Protein AF-A0A951FE82-F1 (afdb_monomer_lite)

Foldseek 3Di:
DFDDPVRLVVLQVVVCVVCVQWDWDWDDDPNGIWIWIARPVVRDIDTDRDPVVVVVVVVVVVVPDPPPPDD

pLDDT: mean 85.92, std 13.59, range [42.28, 96.06]

Radius of gyration: 13.1 Å; chains: 1; bounding box: 35×22×36 Å

Structure (mmCIF, N/CA/C/O backbone):
data_AF-A0A951FE82-F1
#
_entry.id   AF-A0A951FE82-F1
#
loop_
_atom_site.group_PDB
_atom_site.id
_atom_site.type_symbol
_atom_site.label_atom_id
_atom_site.label_alt_id
_atom_site.label_comp_id
_atom_site.label_asym_id
_atom_site.label_entity_id
_atom_site.label_seq_id
_atom_site.pdbx_PDB_ins_code
_atom_site.Cartn_x
_atom_site.Cartn_y
_atom_site.Cartn_z
_atom_site.occupancy
_atom_site.B_iso_or_equiv
_atom_site.auth_seq_id
_atom_site.auth_comp_id
_atom_site.auth_asym_id
_atom_site.auth_atom_id
_atom_site.pdbx_PDB_model_num
ATOM 1 N N . MET A 1 1 ? 11.065 6.532 -9.292 1.00 79.62 1 MET A N 1
ATOM 2 C CA . MET A 1 1 ? 10.981 5.388 -10.227 1.00 79.62 1 MET A CA 1
ATOM 3 C C . MET A 1 1 ? 9.855 4.497 -9.753 1.00 79.62 1 MET A C 1
ATOM 5 O O . MET A 1 1 ? 9.701 4.380 -8.541 1.00 79.62 1 MET A O 1
ATOM 9 N N . ALA A 1 2 ? 9.060 3.953 -10.672 1.00 87.25 2 ALA A N 1
ATOM 10 C CA . ALA A 1 2 ? 8.022 2.997 -10.314 1.00 87.25 2 ALA A CA 1
ATOM 11 C C . ALA A 1 2 ? 8.652 1.692 -9.813 1.00 87.25 2 ALA A C 1
ATOM 13 O O . ALA A 1 2 ? 9.738 1.316 -10.259 1.00 87.25 2 ALA A O 1
ATOM 14 N N . MET A 1 3 ? 7.986 1.040 -8.866 1.00 92.56 3 MET A N 1
ATOM 15 C CA . MET A 1 3 ? 8.385 -0.276 -8.377 1.00 92.56 3 MET A CA 1
ATOM 16 C C . MET A 1 3 ? 8.083 -1.348 -9.424 1.00 92.56 3 MET A C 1
ATOM 18 O O . MET A 1 3 ? 7.067 -1.291 -10.120 1.00 92.56 3 MET A O 1
ATOM 22 N N . ASN A 1 4 ? 8.923 -2.378 -9.480 1.00 94.19 4 ASN A N 1
ATOM 23 C CA . ASN A 1 4 ? 8.547 -3.645 -10.102 1.00 94.19 4 ASN A CA 1
ATOM 24 C C . ASN A 1 4 ? 7.688 -4.511 -9.149 1.00 94.19 4 ASN A C 1
ATOM 26 O O . ASN A 1 4 ? 7.451 -4.153 -7.994 1.00 94.19 4 ASN A O 1
ATOM 30 N N . HIS A 1 5 ? 7.228 -5.674 -9.622 1.00 94.38 5 HIS A N 1
ATOM 31 C CA . HIS A 1 5 ? 6.371 -6.587 -8.854 1.00 94.38 5 HIS A CA 1
ATOM 32 C C . HIS A 1 5 ? 6.966 -7.009 -7.502 1.00 94.38 5 HIS A C 1
ATOM 34 O O . HIS A 1 5 ? 6.284 -6.987 -6.471 1.00 94.38 5 HIS A O 1
ATOM 40 N N . ASP A 1 6 ? 8.241 -7.401 -7.498 1.00 95.19 6 ASP A N 1
ATOM 41 C CA . ASP A 1 6 ? 8.914 -7.908 -6.304 1.00 95.19 6 ASP A CA 1
ATOM 42 C C . ASP A 1 6 ? 9.1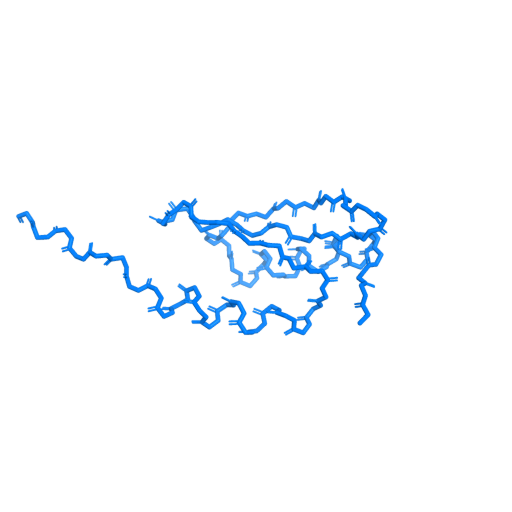74 -6.781 -5.305 1.00 95.19 6 ASP A C 1
ATOM 44 O O . ASP A 1 6 ? 9.005 -6.967 -4.097 1.00 95.19 6 ASP A O 1
ATOM 48 N N . GLU A 1 7 ? 9.534 -5.597 -5.802 1.00 94.62 7 GLU A N 1
ATOM 49 C CA . GLU A 1 7 ? 9.671 -4.385 -4.996 1.00 94.62 7 GLU A CA 1
ATOM 50 C C . GLU A 1 7 ? 8.339 -3.995 -4.356 1.00 94.62 7 GLU A C 1
ATOM 52 O O . GLU A 1 7 ? 8.287 -3.834 -3.138 1.00 94.62 7 GLU A O 1
ATOM 57 N N . ALA A 1 8 ? 7.250 -3.939 -5.129 1.00 95.12 8 ALA A N 1
ATOM 58 C CA . ALA A 1 8 ? 5.918 -3.624 -4.617 1.00 95.12 8 ALA A CA 1
ATOM 59 C C . ALA A 1 8 ? 5.446 -4.654 -3.577 1.00 95.12 8 ALA A C 1
ATOM 61 O O . ALA A 1 8 ? 4.883 -4.290 -2.542 1.00 95.12 8 ALA A O 1
ATOM 62 N N . THR A 1 9 ? 5.726 -5.942 -3.796 1.00 96.00 9 THR A N 1
ATOM 63 C CA . THR A 1 9 ? 5.381 -7.015 -2.850 1.00 96.00 9 THR A CA 1
ATOM 64 C C . THR A 1 9 ? 6.171 -6.906 -1.546 1.00 96.00 9 THR A C 1
ATOM 66 O O . THR A 1 9 ? 5.585 -6.986 -0.460 1.00 96.00 9 THR A O 1
ATOM 69 N N . ARG A 1 10 ? 7.491 -6.693 -1.622 1.00 95.31 10 ARG A N 1
ATOM 70 C CA . ARG A 1 10 ? 8.342 -6.483 -0.436 1.00 95.31 10 ARG A CA 1
ATOM 71 C C . ARG A 1 10 ? 7.931 -5.224 0.315 1.00 95.31 10 ARG A C 1
ATOM 73 O O . ARG A 1 10 ? 7.811 -5.254 1.539 1.00 95.31 10 ARG A O 1
ATOM 80 N N . PHE A 1 11 ? 7.651 -4.153 -0.420 1.00 94.75 11 PHE A N 1
ATOM 81 C CA . PHE A 1 11 ? 7.217 -2.888 0.145 1.00 94.75 11 PHE A CA 1
ATOM 82 C C . PHE A 1 11 ? 5.876 -3.027 0.871 1.00 94.75 11 PHE A C 1
ATOM 84 O O . PHE A 1 11 ? 5.784 -2.660 2.041 1.00 94.75 11 PHE A O 1
ATOM 91 N N . LYS A 1 12 ? 4.877 -3.679 0.251 1.00 95.31 12 LYS A N 1
ATOM 92 C CA . LYS A 1 12 ? 3.609 -4.050 0.906 1.00 95.31 12 LYS A CA 1
ATOM 93 C C . LYS A 1 12 ? 3.853 -4.780 2.227 1.00 95.31 12 LYS A C 1
ATOM 95 O O . LYS A 1 12 ? 3.238 -4.439 3.233 1.00 95.31 12 LYS A O 1
ATOM 100 N N . GLN A 1 13 ? 4.712 -5.800 2.235 1.00 96.06 13 GLN A N 1
ATOM 101 C CA . GLN A 1 13 ? 4.983 -6.581 3.447 1.00 96.06 13 GLN A CA 1
ATOM 102 C C . GLN A 1 13 ? 5.623 -5.736 4.551 1.00 96.06 13 GLN A C 1
ATOM 104 O O . GLN A 1 13 ? 5.290 -5.923 5.721 1.00 96.06 13 GLN A O 1
ATOM 109 N N . GLN A 1 14 ? 6.518 -4.814 4.193 1.00 95.38 14 GLN A N 1
ATOM 110 C CA . GLN A 1 14 ? 7.137 -3.892 5.137 1.00 95.38 14 GLN A CA 1
ATOM 111 C C . GLN A 1 14 ? 6.089 -2.973 5.777 1.00 95.38 14 GLN A C 1
ATOM 113 O O . GLN A 1 14 ? 5.908 -3.005 6.995 1.00 95.38 14 GLN A O 1
ATOM 118 N N . ILE A 1 15 ? 5.343 -2.215 4.970 1.00 93.50 15 ILE A N 1
ATOM 119 C CA . ILE A 1 15 ? 4.374 -1.243 5.497 1.00 93.50 15 ILE A CA 1
ATOM 120 C C . ILE A 1 15 ? 3.193 -1.919 6.205 1.00 93.50 15 ILE A C 1
ATOM 122 O O . ILE A 1 15 ? 2.647 -1.359 7.151 1.00 93.50 15 ILE A O 1
ATOM 126 N N . ALA A 1 16 ? 2.834 -3.150 5.825 1.00 94.12 16 ALA A N 1
ATOM 127 C CA . ALA A 1 16 ? 1.823 -3.933 6.533 1.00 94.12 16 ALA A CA 1
ATOM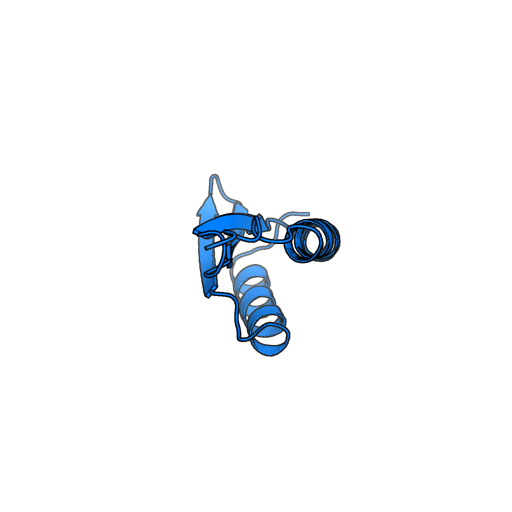 128 C C . ALA A 1 16 ? 2.273 -4.363 7.936 1.00 94.12 16 ALA A C 1
ATOM 130 O O . ALA A 1 16 ? 1.444 -4.459 8.841 1.00 94.12 16 ALA A O 1
ATOM 131 N N . ARG A 1 17 ? 3.577 -4.595 8.140 1.00 95.19 17 ARG A N 1
ATOM 132 C CA . ARG A 1 17 ? 4.141 -4.857 9.475 1.00 95.19 17 ARG A CA 1
ATOM 133 C C . ARG A 1 17 ? 4.179 -3.593 10.327 1.00 95.19 17 ARG A C 1
ATOM 135 O O . ARG A 1 17 ? 3.887 -3.664 11.516 1.00 95.19 17 ARG A O 1
ATOM 142 N N . GLU A 1 18 ? 4.518 -2.455 9.726 1.00 93.00 18 GLU A N 1
ATOM 143 C CA . GLU A 1 18 ? 4.569 -1.153 10.406 1.00 93.00 18 GLU A CA 1
ATOM 144 C C . GLU A 1 18 ? 3.160 -0.625 10.747 1.00 93.00 18 GLU A C 1
ATOM 146 O O . GLU A 1 18 ? 2.943 -0.045 11.812 1.00 93.00 18 GLU A O 1
ATOM 151 N N . HIS A 1 19 ? 2.174 -0.880 9.881 1.00 91.06 19 HIS A N 1
ATOM 152 C CA . HIS A 1 19 ? 0.804 -0.377 9.998 1.00 91.06 19 HIS A CA 1
ATOM 153 C C . HIS A 1 19 ? -0.241 -1.501 9.889 1.00 91.06 19 HIS A C 1
ATOM 155 O O . HIS A 1 19 ? -1.046 -1.519 8.955 1.00 91.06 19 HIS A O 1
ATOM 161 N N . PRO A 1 20 ? -0.328 -2.401 10.885 1.00 91.94 20 PRO A N 1
ATOM 162 C CA . PRO A 1 20 ? -1.189 -3.590 10.831 1.00 91.94 20 PRO A CA 1
ATOM 163 C C . PRO A 1 20 ? -2.695 -3.285 10.837 1.00 91.94 20 PRO A C 1
ATOM 165 O O . PRO A 1 20 ? -3.513 -4.179 10.649 1.00 91.94 20 PRO A O 1
ATOM 168 N N . LYS A 1 21 ? -3.083 -2.029 11.091 1.00 90.06 21 LYS A N 1
ATOM 169 C CA . LYS A 1 21 ? -4.483 -1.577 11.063 1.00 90.06 21 LYS A CA 1
ATOM 170 C C . LYS A 1 21 ? -4.960 -1.184 9.665 1.00 90.06 21 LYS A C 1
A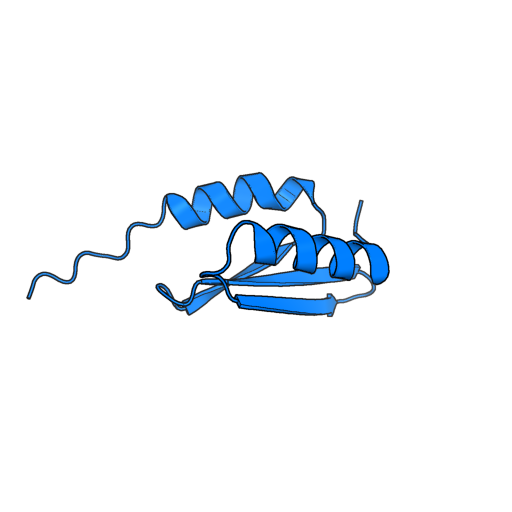TOM 172 O O . LYS A 1 21 ? -6.147 -0.931 9.500 1.00 90.06 21 LYS A O 1
ATOM 177 N N . LEU A 1 22 ? -4.056 -1.065 8.697 1.00 91.25 22 LEU A N 1
ATOM 178 C CA . LEU A 1 22 ? -4.385 -0.746 7.313 1.00 91.25 22 LEU A CA 1
ATOM 179 C C . LEU A 1 22 ? -4.506 -2.033 6.500 1.00 91.25 22 LEU A C 1
ATOM 181 O O . LEU A 1 22 ? -3.925 -3.062 6.843 1.00 91.25 22 LEU A O 1
ATOM 185 N N . THR A 1 23 ? -5.274 -1.973 5.418 1.00 93.81 23 THR A N 1
ATOM 186 C CA . THR A 1 23 ? -5.377 -3.079 4.458 1.00 93.81 23 THR A CA 1
ATOM 187 C C . THR A 1 23 ? -4.553 -2.753 3.221 1.00 93.81 23 THR A C 1
ATOM 189 O O . THR A 1 23 ? -4.526 -1.604 2.784 1.00 93.81 23 THR A O 1
ATOM 192 N N . PHE A 1 24 ? -3.886 -3.762 2.660 1.00 94.44 24 PHE A N 1
ATOM 193 C CA . PHE A 1 24 ? -2.948 -3.584 1.556 1.00 94.44 24 PHE A CA 1
ATOM 194 C C . PHE A 1 24 ? -3.183 -4.594 0.434 1.00 94.44 24 PHE A C 1
ATOM 196 O O . PHE A 1 24 ? -3.236 -5.805 0.673 1.00 94.44 24 PHE A O 1
ATOM 203 N N . ASP A 1 25 ? -3.213 -4.105 -0.799 1.00 95.00 25 ASP A N 1
ATOM 204 C CA . ASP A 1 25 ? -3.275 -4.899 -2.027 1.00 95.00 25 ASP A CA 1
ATOM 205 C C . ASP A 1 25 ? -2.135 -4.485 -2.975 1.00 95.00 25 ASP A C 1
ATOM 207 O O . ASP A 1 25 ? -1.563 -3.408 -2.826 1.00 95.00 25 ASP A O 1
ATOM 211 N N . VAL A 1 26 ? -1.759 -5.346 -3.915 1.00 95.31 26 VAL A N 1
ATOM 212 C CA . VAL A 1 26 ? -0.752 -5.050 -4.950 1.00 95.31 26 VAL A CA 1
ATOM 213 C C . VAL A 1 26 ? -1.392 -5.320 -6.300 1.00 95.31 26 VAL A C 1
ATOM 215 O O . VAL A 1 26 ? -1.936 -6.400 -6.519 1.00 95.31 26 VAL A O 1
ATOM 218 N N . ARG A 1 27 ? -1.341 -4.338 -7.201 1.00 95.44 27 ARG A N 1
ATOM 219 C CA . ARG A 1 27 ? -1.911 -4.447 -8.548 1.00 95.44 27 ARG A CA 1
ATOM 220 C C . ARG A 1 27 ? -1.010 -3.786 -9.572 1.00 95.44 27 ARG A C 1
ATOM 222 O O . ARG A 1 27 ? -0.396 -2.762 -9.293 1.00 95.44 27 ARG A O 1
ATOM 229 N N . GLU A 1 28 ? -0.979 -4.357 -10.764 1.00 94.44 28 GLU A N 1
ATOM 230 C CA . GLU A 1 28 ? -0.362 -3.728 -11.923 1.00 94.44 28 GLU A CA 1
ATOM 231 C C . GLU A 1 28 ? -1.352 -2.747 -12.560 1.00 94.44 28 GLU A C 1
ATOM 233 O O . GLU A 1 28 ? -2.515 -3.085 -12.804 1.00 94.44 28 GLU A O 1
ATOM 238 N N . TYR A 1 29 ? -0.894 -1.527 -12.830 1.00 89.62 29 TYR A N 1
ATOM 239 C CA . TYR A 1 29 ? -1.657 -0.523 -13.555 1.00 89.62 29 TYR A CA 1
ATOM 240 C C . TYR A 1 29 ? -0.773 0.103 -14.630 1.00 89.62 29 TYR A C 1
ATOM 242 O O . TYR A 1 29 ? 0.222 0.745 -14.322 1.00 89.62 29 TYR A O 1
ATOM 250 N N . GLN A 1 30 ? -1.134 -0.098 -15.901 1.00 86.50 30 GLN A N 1
ATOM 251 C CA . GLN A 1 30 ? -0.411 0.448 -17.062 1.00 86.50 30 GLN A CA 1
ATOM 252 C C . GLN A 1 30 ? 1.095 0.105 -17.104 1.00 86.50 30 GLN A C 1
ATOM 254 O O . GLN A 1 30 ? 1.886 0.868 -17.648 1.00 86.50 30 GLN A O 1
ATOM 259 N N . GLY A 1 31 ? 1.485 -1.057 -16.570 1.00 86.88 31 GLY A N 1
ATOM 260 C CA . GLY A 1 31 ? 2.880 -1.510 -16.510 1.00 86.88 31 GLY A CA 1
ATOM 261 C C . GLY A 1 31 ? 3.617 -1.137 -15.221 1.00 86.88 31 GLY A C 1
ATOM 262 O O . GLY A 1 31 ? 4.733 -1.609 -15.010 1.00 86.88 31 GLY A O 1
ATOM 263 N N . ASP A 1 32 ? 2.991 -0.355 -14.336 1.00 90.88 32 ASP A N 1
ATOM 264 C CA . ASP A 1 32 ? 3.549 0.015 -13.037 1.00 90.88 32 ASP A CA 1
ATOM 265 C C . ASP A 1 32 ? 2.911 -0.803 -11.909 1.00 90.88 32 ASP A C 1
ATOM 267 O O . ASP A 1 32 ? 1.683 -0.868 -11.759 1.00 90.88 32 ASP A O 1
ATOM 271 N N . TRP A 1 33 ? 3.743 -1.408 -11.060 1.00 94.81 33 TRP A N 1
ATOM 272 C CA . TRP A 1 33 ? 3.256 -2.124 -9.885 1.00 94.81 33 TRP A CA 1
ATOM 273 C C . TRP A 1 33 ? 2.957 -1.154 -8.749 1.00 94.81 33 TRP A C 1
ATOM 275 O O . TRP A 1 33 ? 3.826 -0.448 -8.241 1.00 94.81 33 TRP A O 1
ATOM 285 N N . THR A 1 34 ? 1.696 -1.147 -8.335 1.00 94.88 34 THR A N 1
ATOM 286 C CA . THR A 1 34 ? 1.148 -0.204 -7.365 1.00 94.88 34 THR A CA 1
ATOM 287 C C . THR A 1 34 ? 0.715 -0.942 -6.105 1.00 94.88 34 THR A C 1
ATOM 289 O O . THR A 1 34 ? -0.033 -1.921 -6.169 1.00 94.88 34 THR A O 1
ATOM 292 N N . VAL A 1 35 ? 1.131 -0.444 -4.941 1.00 95.88 35 VAL A N 1
ATOM 293 C CA . VAL A 1 35 ? 0.587 -0.881 -3.650 1.00 95.88 35 VAL A CA 1
ATOM 294 C C . VAL A 1 35 ? -0.637 -0.035 -3.327 1.00 95.88 35 VAL A C 1
ATOM 296 O O . VAL A 1 35 ? -0.534 1.177 -3.156 1.00 95.88 35 VAL A O 1
ATOM 299 N N . ILE A 1 36 ? -1.802 -0.664 -3.249 1.00 95.12 36 ILE A N 1
ATOM 300 C CA . ILE A 1 36 ? -3.043 -0.017 -2.830 1.00 95.12 36 ILE A CA 1
ATOM 301 C C . ILE A 1 36 ? -3.144 -0.112 -1.314 1.00 95.12 36 ILE A C 1
ATOM 303 O O . ILE A 1 36 ? -3.117 -1.209 -0.754 1.00 95.12 36 ILE A O 1
ATOM 307 N N . VAL A 1 37 ? -3.291 1.031 -0.658 1.00 94.31 37 VAL A N 1
ATOM 308 C CA . VAL A 1 37 ? -3.510 1.125 0.786 1.00 94.31 37 VAL A CA 1
ATOM 309 C C . VAL A 1 37 ? -4.941 1.563 1.031 1.00 94.31 37 VAL A C 1
ATOM 311 O O . VAL A 1 37 ? -5.404 2.521 0.418 1.00 94.31 37 VAL A O 1
ATOM 314 N N . ILE A 1 38 ? -5.635 0.867 1.925 1.00 91.38 38 ILE A N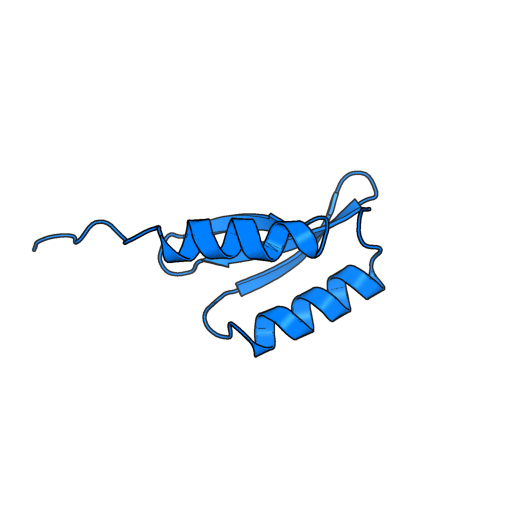 1
ATOM 315 C CA . ILE A 1 38 ? -7.029 1.133 2.279 1.00 91.38 38 ILE A CA 1
ATOM 316 C C . ILE A 1 38 ? -7.094 1.434 3.775 1.00 91.38 38 ILE A C 1
ATOM 318 O O . ILE A 1 38 ? -6.654 0.627 4.604 1.00 91.38 38 ILE A O 1
ATOM 322 N N . ASN A 1 39 ? -7.663 2.588 4.119 1.00 89.38 39 ASN A N 1
ATOM 323 C CA . ASN A 1 39 ? -7.951 2.969 5.492 1.00 89.38 39 ASN A CA 1
ATOM 324 C C . ASN A 1 39 ? -9.326 2.418 5.897 1.00 89.38 39 ASN A C 1
ATOM 326 O O . ASN A 1 39 ? -10.342 2.965 5.471 1.00 89.38 39 ASN A O 1
ATOM 330 N N . PRO A 1 40 ? -9.417 1.392 6.760 1.00 85.44 40 PRO A N 1
ATOM 331 C CA . PRO A 1 40 ? -10.710 0.819 7.130 1.00 85.44 40 PRO A CA 1
ATOM 332 C C . PRO A 1 40 ? -11.580 1.764 7.973 1.00 85.44 40 PRO A C 1
ATOM 334 O O . PRO A 1 40 ? -12.759 1.487 8.162 1.00 85.44 40 PRO A O 1
ATOM 337 N N . ARG A 1 41 ? -11.026 2.867 8.502 1.00 84.44 41 ARG A N 1
ATOM 338 C CA . ARG A 1 41 ? -11.795 3.852 9.280 1.00 84.44 41 ARG A CA 1
ATOM 339 C C . ARG A 1 41 ? -12.556 4.836 8.402 1.00 84.44 41 ARG A C 1
ATOM 341 O O . ARG A 1 41 ? -13.688 5.166 8.732 1.00 84.44 41 ARG A O 1
ATOM 348 N N . THR A 1 42 ? -11.933 5.321 7.329 1.00 85.44 42 THR A N 1
ATOM 349 C CA . THR A 1 42 ? -12.545 6.293 6.405 1.00 85.44 42 THR A CA 1
ATOM 350 C C . THR A 1 42 ? -13.052 5.645 5.119 1.00 85.44 42 THR A C 1
ATOM 352 O O . THR A 1 42 ? -13.789 6.273 4.368 1.00 85.44 42 THR A O 1
ATOM 355 N N . ASN A 1 43 ? -12.689 4.380 4.881 1.00 85.50 43 ASN A N 1
ATOM 356 C CA . ASN A 1 43 ? -12.904 3.642 3.637 1.00 85.50 43 ASN A CA 1
ATOM 357 C C . ASN A 1 43 ? -12.238 4.289 2.407 1.00 85.50 43 ASN A C 1
ATOM 359 O O . ASN A 1 43 ? -12.565 3.963 1.267 1.00 85.50 43 ASN A O 1
ATOM 363 N N . GLU A 1 44 ? -11.291 5.201 2.628 1.00 87.62 44 GLU A N 1
ATOM 364 C CA . GLU A 1 44 ? -10.491 5.794 1.565 1.00 87.62 44 GLU A CA 1
ATOM 365 C C . GLU A 1 44 ? -9.354 4.861 1.162 1.00 87.62 44 GLU A C 1
ATOM 367 O O . GLU A 1 44 ? -8.816 4.103 1.976 1.00 87.62 44 GLU A O 1
ATOM 372 N N . SER A 1 45 ? -8.968 4.943 -0.108 1.00 90.31 45 SER A N 1
ATOM 373 C CA . SER A 1 45 ? -7.842 4.193 -0.645 1.00 90.31 45 SER A CA 1
ATOM 374 C C . SER A 1 45 ? -6.964 5.067 -1.525 1.00 90.31 45 SER A C 1
ATOM 376 O O . SER A 1 45 ? -7.438 6.024 -2.138 1.00 90.31 45 SER A O 1
ATOM 378 N N . PHE A 1 46 ? -5.678 4.742 -1.582 1.00 90.75 46 PHE A N 1
ATOM 379 C CA . PHE A 1 46 ? -4.723 5.403 -2.464 1.00 90.75 46 PHE A CA 1
ATOM 380 C C . PHE A 1 46 ? -3.675 4.411 -2.962 1.00 90.75 46 PHE A C 1
ATOM 382 O O . PHE A 1 46 ? -3.391 3.399 -2.319 1.00 90.75 46 PHE A O 1
ATOM 389 N N . GLY A 1 47 ? -3.115 4.712 -4.130 1.00 93.06 47 GLY A N 1
ATOM 390 C CA . GLY A 1 47 ? -2.047 3.936 -4.746 1.00 93.06 47 GLY A CA 1
ATOM 391 C C . GLY A 1 47 ? -0.672 4.515 -4.438 1.00 93.06 47 GLY A C 1
ATOM 392 O O . GLY A 1 47 ? -0.490 5.733 -4.422 1.00 93.06 47 GLY A O 1
ATOM 393 N N . ILE A 1 48 ? 0.288 3.626 -4.217 1.00 93.31 48 ILE A N 1
ATOM 394 C CA . ILE A 1 48 ? 1.702 3.934 -4.039 1.00 93.31 48 ILE A CA 1
ATOM 395 C C . ILE A 1 48 ? 2.467 3.247 -5.163 1.00 93.31 48 ILE A C 1
ATOM 397 O O . ILE A 1 48 ? 2.593 2.022 -5.177 1.00 93.31 48 ILE A O 1
ATOM 401 N N . VAL A 1 49 ? 2.961 4.043 -6.107 1.00 91.38 49 VAL A N 1
ATOM 402 C CA . VAL A 1 49 ? 3.753 3.564 -7.252 1.00 91.38 49 VAL A CA 1
ATOM 403 C C . VAL A 1 49 ? 5.249 3.565 -6.952 1.00 91.38 49 VAL A C 1
ATOM 405 O O . VAL A 1 49 ? 6.013 2.846 -7.591 1.00 91.38 49 VAL A O 1
ATOM 408 N N . ASN A 1 50 ? 5.680 4.346 -5.957 1.00 91.00 50 ASN A N 1
ATOM 409 C CA . ASN A 1 50 ? 7.059 4.388 -5.494 1.00 91.00 50 ASN A CA 1
ATOM 410 C C . ASN A 1 50 ? 7.133 4.511 -3.954 1.00 91.00 50 ASN A C 1
ATOM 412 O O . ASN A 1 50 ? 6.228 5.084 -3.348 1.00 91.00 50 ASN A O 1
ATOM 416 N N . PRO A 1 51 ? 8.197 4.019 -3.292 1.00 87.88 51 PRO A N 1
ATOM 417 C CA . PRO A 1 51 ? 8.288 4.057 -1.829 1.00 87.88 51 PRO A CA 1
ATOM 418 C C . PRO A 1 51 ? 8.365 5.467 -1.226 1.00 87.88 51 PRO A C 1
ATOM 420 O O . PRO A 1 51 ? 7.983 5.650 -0.073 1.00 87.88 51 PRO A O 1
ATOM 423 N N . SER A 1 52 ? 8.854 6.465 -1.969 1.00 88.44 52 SER A N 1
ATOM 424 C CA . SER A 1 52 ? 8.926 7.855 -1.495 1.00 88.44 52 SER A CA 1
ATOM 425 C C . SER A 1 52 ? 7.545 8.485 -1.305 1.00 88.44 52 SER A C 1
ATOM 427 O O . SER A 1 52 ? 7.352 9.217 -0.336 1.00 88.44 52 SER A O 1
ATOM 429 N N . ASP A 1 53 ? 6.565 8.131 -2.145 1.00 87.69 53 ASP A N 1
ATOM 430 C CA . ASP A 1 53 ? 5.189 8.631 -2.044 1.00 87.69 53 ASP A CA 1
ATOM 431 C C . ASP A 1 53 ? 4.531 8.217 -0.718 1.00 87.69 53 ASP A C 1
ATOM 433 O O . ASP A 1 53 ? 3.618 8.882 -0.229 1.00 87.69 53 ASP A O 1
ATOM 437 N N . TRP A 1 54 ? 4.975 7.110 -0.115 1.00 90.00 54 TRP A N 1
ATOM 438 C CA . TRP A 1 54 ? 4.357 6.563 1.090 1.00 90.00 54 TRP A CA 1
ATOM 439 C C . TRP A 1 54 ? 4.362 7.535 2.262 1.00 90.00 54 TRP A C 1
ATOM 441 O O . TRP A 1 54 ? 3.331 7.698 2.910 1.00 90.00 54 TRP A O 1
ATOM 451 N N . GLN A 1 55 ? 5.495 8.186 2.531 1.00 87.00 55 GLN A N 1
ATOM 452 C CA . GLN A 1 55 ? 5.628 9.068 3.694 1.00 87.00 55 GLN A CA 1
ATOM 453 C C . GLN A 1 55 ? 4.670 10.261 3.596 1.00 87.00 55 GLN A C 1
ATOM 455 O O . GLN A 1 55 ? 3.992 10.596 4.568 1.00 87.00 55 GLN A O 1
ATOM 460 N N . GLU A 1 56 ? 4.538 10.843 2.403 1.00 86.44 56 GLU A N 1
ATOM 461 C CA . GLU A 1 56 ? 3.596 11.935 2.147 1.00 86.44 56 G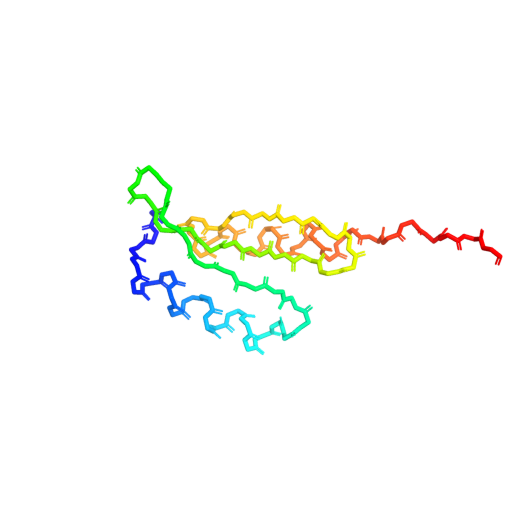LU A CA 1
ATOM 462 C C . GLU A 1 56 ? 2.141 11.470 2.300 1.00 86.44 56 GLU A C 1
ATOM 464 O O . GLU A 1 56 ? 1.344 12.105 2.996 1.00 86.44 56 GLU A O 1
ATOM 469 N N . ARG A 1 57 ? 1.788 10.317 1.715 1.00 86.38 57 ARG A N 1
ATOM 470 C CA . ARG A 1 57 ? 0.426 9.760 1.799 1.00 86.38 57 ARG A CA 1
ATOM 471 C C . ARG A 1 57 ? 0.042 9.359 3.220 1.00 86.38 57 ARG A C 1
ATOM 473 O O . ARG A 1 57 ? -1.095 9.581 3.637 1.00 86.38 57 ARG A O 1
ATOM 480 N N . LEU A 1 58 ? 0.980 8.795 3.974 1.00 85.56 58 LEU A N 1
ATOM 481 C CA . LEU A 1 58 ? 0.777 8.418 5.367 1.00 85.56 58 LEU A CA 1
ATOM 482 C C . LEU A 1 58 ? 0.488 9.649 6.233 1.00 85.56 58 LEU A C 1
ATOM 484 O O . LEU A 1 58 ? -0.443 9.610 7.037 1.00 85.56 58 LEU A O 1
ATOM 488 N N . ALA A 1 59 ? 1.228 10.746 6.034 1.00 83.31 59 ALA A N 1
ATOM 489 C CA . ALA A 1 59 ? 0.985 12.004 6.738 1.00 83.31 59 ALA A CA 1
ATOM 490 C C . ALA A 1 59 ? -0.421 12.556 6.449 1.00 83.31 59 ALA A C 1
ATOM 492 O O . ALA A 1 59 ? -1.131 12.944 7.379 1.00 83.31 59 ALA A O 1
ATOM 493 N N . MET A 1 60 ? -0.868 12.512 5.186 1.00 81.62 60 MET A N 1
ATOM 494 C CA . MET A 1 60 ? -2.240 12.896 4.820 1.00 81.62 60 MET A CA 1
ATOM 495 C C . MET A 1 60 ? -3.282 12.028 5.540 1.00 81.62 60 MET A C 1
ATOM 497 O O . MET A 1 60 ? -4.235 12.553 6.111 1.00 81.62 60 MET A O 1
ATOM 501 N N . MET A 1 61 ? -3.079 10.708 5.577 1.00 80.88 61 MET A N 1
ATOM 502 C CA . MET A 1 61 ? -4.023 9.77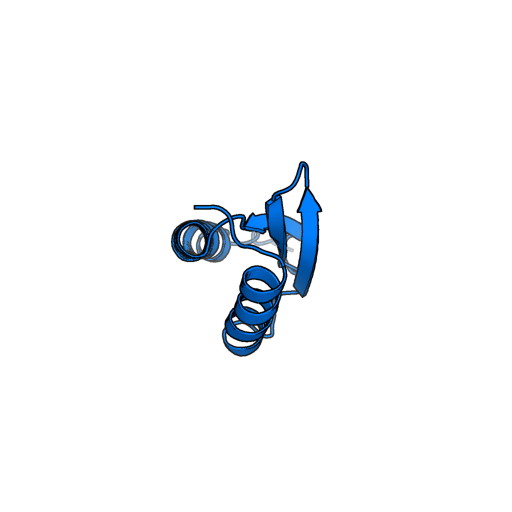3 6.196 1.00 80.88 61 MET A CA 1
ATOM 503 C C . MET A 1 61 ? -4.087 9.899 7.724 1.00 80.88 61 MET A C 1
ATOM 505 O O . MET A 1 61 ? -5.151 9.730 8.314 1.00 80.88 61 MET A O 1
ATOM 509 N N . GLN A 1 62 ? -2.963 10.196 8.380 1.00 75.50 62 GLN A N 1
ATOM 510 C CA . GLN A 1 62 ? -2.923 10.443 9.825 1.00 75.50 62 GLN A CA 1
ATOM 511 C C . GLN A 1 62 ? -3.495 11.818 10.198 1.00 75.50 62 GLN A C 1
ATOM 513 O O . GLN A 1 62 ? -4.051 11.968 11.285 1.00 75.50 62 GLN A O 1
ATOM 518 N N . GLY A 1 63 ? -3.395 12.803 9.297 1.00 68.12 63 GLY A N 1
ATOM 519 C CA . GLY A 1 63 ? -4.022 14.119 9.443 1.00 68.12 63 GLY A CA 1
ATOM 520 C C . GLY A 1 63 ? -5.539 14.119 9.222 1.00 68.12 63 GLY A C 1
ATOM 521 O O . GLY A 1 63 ? -6.223 15.047 9.654 1.00 68.12 63 GLY A O 1
ATOM 522 N N . MET A 1 64 ? -6.088 13.074 8.597 1.00 62.06 64 MET A N 1
ATOM 523 C CA . MET A 1 64 ? -7.529 12.881 8.437 1.00 62.06 64 MET A CA 1
ATOM 524 C C . MET A 1 64 ? -8.154 12.406 9.756 1.00 62.06 64 MET A C 1
ATOM 526 O O . MET A 1 64 ? -8.329 11.214 10.013 1.00 62.06 64 MET A O 1
ATOM 530 N N . VAL A 1 65 ? -8.504 13.361 10.621 1.00 58.44 65 VAL A N 1
ATOM 531 C CA . VAL A 1 65 ? -9.392 13.109 11.763 1.00 58.44 65 VAL A CA 1
ATOM 532 C C . VAL A 1 65 ? -10.768 12.743 11.191 1.00 58.44 65 VAL A C 1
ATOM 534 O O . VAL A 1 65 ? -11.337 13.560 10.464 1.00 58.44 65 VAL A O 1
ATOM 537 N N . PRO A 1 66 ? -11.333 11.550 11.471 1.00 55.44 66 PRO A N 1
ATOM 538 C CA . PRO A 1 66 ? -12.701 11.268 11.054 1.00 55.44 66 PRO A CA 1
ATOM 539 C C . PRO A 1 66 ? -13.615 12.320 11.696 1.00 55.44 66 PRO A C 1
ATOM 541 O O . PRO A 1 66 ? -13.400 12.636 12.872 1.00 55.44 66 PRO A O 1
ATOM 544 N N . PRO A 1 67 ? -14.607 12.882 10.976 1.00 47.91 67 PRO A N 1
ATOM 545 C CA . PRO A 1 67 ? -15.532 13.829 11.581 1.00 47.91 67 PRO A CA 1
ATOM 546 C C . PRO A 1 67 ? -16.103 13.175 12.837 1.00 47.91 67 PRO A C 1
ATOM 548 O O . PRO A 1 67 ? -16.693 12.093 12.763 1.00 47.91 67 PRO A O 1
ATOM 551 N N . GLN A 1 68 ? -15.854 13.794 13.998 1.00 51.28 68 GLN A N 1
ATOM 552 C CA . GLN A 1 68 ? -16.469 13.376 15.248 1.00 51.28 68 GLN A CA 1
ATOM 553 C C . GLN A 1 68 ? -17.968 13.446 15.003 1.00 51.28 68 GLN A C 1
ATOM 555 O O . GLN A 1 68 ? -18.555 14.523 14.918 1.00 51.28 68 GLN A O 1
ATOM 560 N N . THR A 1 69 ? -18.573 12.283 14.786 1.00 49.31 69 THR A N 1
ATOM 561 C CA . THR A 1 69 ? -20.015 12.173 14.689 1.00 49.31 69 THR A CA 1
ATOM 562 C C . THR A 1 69 ? -20.501 12.368 16.115 1.00 49.31 69 THR A C 1
ATOM 564 O O . THR A 1 69 ? -20.595 11.406 16.872 1.00 49.31 69 THR A O 1
ATOM 567 N N . ASN A 1 70 ? -20.690 13.631 16.506 1.00 42.28 70 ASN A N 1
ATOM 568 C CA . ASN A 1 70 ? -21.394 13.993 17.725 1.00 42.28 70 ASN A CA 1
ATOM 569 C C . ASN A 1 70 ? -22.756 13.301 17.664 1.00 42.28 70 ASN A C 1
ATOM 571 O O . ASN A 1 70 ? -23.596 13.635 16.825 1.00 42.28 70 ASN A O 1
ATOM 575 N N . ARG A 1 71 ? -22.929 12.305 18.524 1.00 42.38 71 ARG A N 1
ATOM 576 C CA . ARG A 1 71 ? -24.215 11.725 18.878 1.00 42.38 71 ARG A CA 1
ATOM 577 C C . ARG A 1 71 ? -24.407 11.898 20.368 1.00 42.38 71 ARG A C 1
ATOM 579 O O . ARG A 1 71 ? -23.423 11.651 21.098 1.00 42.38 71 ARG A O 1
#

Sequence (71 aa):
MAMNHDEATRFKQQIAREHPKLTFDVREYQGDWTVIVINPRTNESFGIVNPSDWQERLAMMQGMVPPQTNR

Secondary structure (DSSP, 8-state):
--B-HHHHHHHHHHHHHH-TTSEEEEEEETTEEEEEEE-TTT--EEEESSHHHHHHHHHHHHH-PPP----